Protein AF-A0A183Q471-F1 (afdb_monomer_lite)

Structure (mmCIF, N/CA/C/O backbone):
data_AF-A0A183Q471-F1
#
_entry.id   AF-A0A183Q471-F1
#
loop_
_atom_site.group_PDB
_atom_site.id
_atom_site.type_symbol
_atom_site.label_atom_id
_atom_site.label_alt_id
_atom_site.label_comp_id
_atom_site.label_asym_id
_atom_site.label_entity_id
_atom_site.label_seq_id
_atom_site.pdbx_PDB_ins_code
_atom_site.Cartn_x
_atom_site.Cartn_y
_atom_site.Cartn_z
_atom_site.occupancy
_atom_site.B_iso_or_equiv
_atom_site.auth_seq_id
_atom_site.auth_comp_id
_atom_site.auth_asym_id
_atom_site.auth_atom_id
_atom_site.pdbx_PDB_model_num
ATOM 1 N N . MET A 1 1 ? 25.960 -23.048 -25.133 1.00 40.88 1 MET A N 1
ATOM 2 C CA . MET A 1 1 ? 26.038 -22.706 -23.693 1.00 40.88 1 MET A CA 1
ATOM 3 C C . MET A 1 1 ? 24.816 -21.873 -23.334 1.00 40.88 1 MET A C 1
ATOM 5 O O . MET A 1 1 ? 24.806 -20.664 -23.533 1.00 40.88 1 MET A O 1
ATOM 9 N N . THR A 1 2 ? 23.753 -22.551 -22.912 1.00 46.44 2 THR A N 1
ATOM 10 C CA . THR A 1 2 ? 22.487 -21.980 -22.440 1.00 46.44 2 THR A CA 1
ATOM 11 C C . THR A 1 2 ? 22.724 -21.227 -21.133 1.00 46.44 2 THR A C 1
ATOM 13 O O . THR A 1 2 ? 23.249 -21.787 -20.177 1.00 46.44 2 THR A O 1
ATOM 16 N N . LYS A 1 3 ? 22.393 -19.934 -21.104 1.00 47.88 3 LYS A N 1
ATOM 17 C CA . LYS A 1 3 ? 22.325 -19.159 -19.862 1.00 47.88 3 LYS A CA 1
ATOM 18 C C . LYS A 1 3 ? 20.854 -18.952 -19.549 1.00 47.88 3 LYS A C 1
ATOM 20 O O . LYS A 1 3 ? 20.208 -18.122 -20.186 1.00 47.88 3 LYS A O 1
ATOM 25 N N . ASP A 1 4 ? 20.359 -19.745 -18.610 1.00 43.81 4 ASP A N 1
ATOM 26 C CA . ASP A 1 4 ? 19.033 -19.604 -18.026 1.00 43.81 4 ASP A CA 1
ATOM 27 C C . ASP A 1 4 ? 18.866 -18.195 -17.442 1.00 43.81 4 ASP A C 1
ATOM 29 O O . ASP A 1 4 ? 19.725 -17.688 -16.716 1.00 43.81 4 ASP A O 1
ATOM 33 N N . VAL A 1 5 ? 17.762 -17.542 -17.798 1.00 52.50 5 VAL A N 1
ATOM 34 C CA . VAL A 1 5 ? 17.333 -16.259 -17.235 1.00 52.50 5 VAL A CA 1
ATOM 35 C C . VAL A 1 5 ? 16.578 -16.565 -15.940 1.00 52.50 5 VAL A C 1
ATOM 37 O O . VAL A 1 5 ? 15.532 -17.210 -16.004 1.00 52.50 5 VAL A O 1
ATOM 40 N N . PRO A 1 6 ? 17.035 -16.119 -14.758 1.00 46.34 6 PRO A N 1
ATOM 41 C CA . PRO A 1 6 ? 16.271 -16.336 -13.542 1.00 46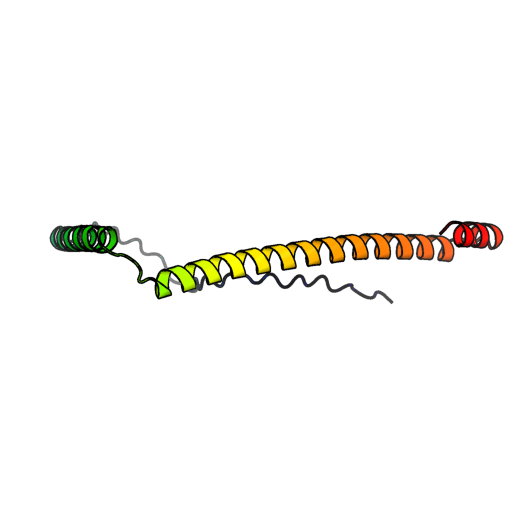.34 6 PRO A CA 1
ATOM 42 C C . PRO A 1 6 ? 15.146 -15.295 -13.456 1.00 46.34 6 PRO A C 1
ATOM 44 O O . PRO A 1 6 ? 15.329 -14.194 -12.938 1.00 46.34 6 PRO A O 1
ATOM 47 N N . THR A 1 7 ? 13.949 -15.648 -13.927 1.00 49.47 7 THR A N 1
ATOM 48 C CA . THR A 1 7 ? 12.710 -14.954 -13.553 1.00 49.47 7 THR A CA 1
ATOM 49 C C . THR A 1 7 ? 12.401 -15.257 -12.089 1.00 49.47 7 THR A C 1
ATOM 51 O O . THR A 1 7 ? 11.703 -16.218 -11.774 1.00 49.47 7 THR A O 1
ATOM 54 N N . THR A 1 8 ? 12.928 -14.447 -11.168 1.00 42.84 8 THR A N 1
ATOM 55 C CA . THR A 1 8 ? 12.509 -14.480 -9.758 1.00 42.84 8 THR A CA 1
ATOM 56 C C . THR A 1 8 ? 11.850 -13.157 -9.388 1.00 42.84 8 THR A C 1
ATOM 58 O O . THR A 1 8 ? 12.415 -12.280 -8.739 1.00 42.84 8 THR A O 1
ATOM 61 N N . THR A 1 9 ? 10.595 -12.997 -9.801 1.00 44.12 9 THR A N 1
ATOM 62 C CA . THR A 1 9 ? 9.702 -12.050 -9.138 1.00 44.12 9 THR A CA 1
ATOM 63 C C . THR A 1 9 ? 9.504 -12.564 -7.714 1.00 44.12 9 THR A C 1
ATOM 65 O O . THR A 1 9 ? 8.750 -13.509 -7.490 1.00 44.12 9 THR A O 1
ATOM 68 N N . LYS A 1 10 ? 10.203 -11.979 -6.733 1.00 42.19 10 LYS A N 1
ATOM 69 C CA . LYS A 1 10 ? 9.912 -12.223 -5.314 1.00 42.19 10 LYS A CA 1
ATOM 70 C C . LYS A 1 10 ? 8.533 -11.645 -4.997 1.00 42.19 10 LYS A C 1
ATOM 72 O O . LYS A 1 10 ? 8.406 -10.509 -4.546 1.00 42.19 10 LYS A O 1
ATOM 77 N N . SER A 1 11 ? 7.496 -12.440 -5.240 1.00 42.66 11 SER A N 1
ATOM 78 C CA . SER A 1 11 ? 6.188 -12.253 -4.630 1.00 42.66 11 SER A CA 1
ATOM 79 C C . SER A 1 11 ? 6.387 -12.323 -3.117 1.00 42.66 11 SER A C 1
ATOM 81 O O . SER A 1 11 ? 6.785 -13.359 -2.584 1.00 42.66 11 SER A O 1
ATOM 83 N N . LYS A 1 12 ? 6.166 -11.212 -2.406 1.00 45.31 12 LYS A N 1
ATOM 84 C CA . LYS A 1 12 ? 5.930 -11.271 -0.961 1.00 45.31 12 LYS A CA 1
ATOM 85 C C . LYS A 1 12 ? 4.559 -11.914 -0.778 1.00 45.31 12 LYS A C 1
ATOM 87 O O . LYS A 1 12 ? 3.548 -11.224 -0.690 1.00 45.31 12 LYS A O 1
ATOM 92 N N . SER A 1 13 ? 4.542 -13.241 -0.772 1.00 39.38 13 SER A N 1
ATOM 93 C CA . SER A 1 13 ? 3.421 -14.030 -0.287 1.00 39.38 13 SER A CA 1
ATOM 94 C C . SER A 1 13 ? 3.085 -13.552 1.123 1.00 39.38 13 SER A C 1
ATOM 96 O O . SER A 1 13 ? 3.941 -13.577 2.012 1.00 39.38 13 SER A O 1
ATOM 98 N N . PHE A 1 14 ? 1.851 -13.091 1.328 1.00 42.44 14 PHE A N 1
ATOM 99 C CA . PHE A 1 14 ? 1.286 -12.987 2.667 1.00 42.44 14 PHE A CA 1
ATOM 100 C C . PHE A 1 14 ? 1.429 -14.362 3.324 1.00 42.44 14 PHE A C 1
ATOM 102 O O . PHE A 1 14 ? 0.854 -15.340 2.854 1.00 42.44 14 PHE A O 1
ATOM 109 N N . SER A 1 15 ? 2.232 -14.448 4.383 1.00 37.47 15 SER A N 1
ATOM 110 C CA . SER A 1 15 ? 2.315 -15.647 5.209 1.00 37.47 15 SER A CA 1
ATOM 111 C C . SER A 1 15 ? 1.050 -15.721 6.058 1.00 37.47 15 SER A C 1
ATOM 113 O O . SER A 1 15 ? 1.042 -15.307 7.214 1.00 37.47 15 SER A O 1
ATOM 115 N N . THR A 1 16 ? -0.037 -16.243 5.496 1.00 43.66 16 THR A N 1
ATOM 116 C CA . THR A 1 16 ? -1.013 -16.970 6.307 1.00 43.66 16 THR A CA 1
ATOM 117 C C . THR A 1 16 ? -0.315 -18.232 6.778 1.00 43.66 16 THR A C 1
ATOM 119 O O . THR A 1 16 ? -0.158 -19.181 6.013 1.00 43.66 16 THR A O 1
ATOM 122 N N . SER A 1 17 ? 0.156 -18.234 8.021 1.00 36.62 17 SER A N 1
ATOM 123 C CA . SER A 1 17 ? 0.580 -19.455 8.696 1.00 36.62 17 SER A CA 1
ATOM 124 C C . SER A 1 17 ? -0.656 -20.331 8.920 1.00 36.62 17 SER A C 1
ATOM 126 O O . SER A 1 17 ? -1.273 -20.293 9.981 1.00 36.62 17 SER A O 1
ATOM 128 N N . LEU A 1 18 ? -1.052 -21.074 7.887 1.00 45.31 18 LEU A N 1
ATOM 129 C CA . LEU A 1 18 ? -1.879 -22.264 8.016 1.00 45.31 18 LEU A CA 1
ATOM 130 C C . LEU A 1 18 ? -0.928 -23.399 8.380 1.00 45.31 18 LEU A C 1
ATOM 132 O O . LEU A 1 18 ? -0.082 -23.808 7.585 1.00 45.31 18 LEU A O 1
ATOM 136 N N . THR A 1 19 ? -1.024 -23.859 9.619 1.00 43.03 19 THR A N 1
ATOM 137 C CA . THR A 1 19 ? -0.326 -25.045 10.098 1.00 43.03 19 THR A CA 1
ATOM 138 C C . THR A 1 19 ? -0.779 -26.246 9.263 1.00 43.03 19 THR A C 1
ATOM 140 O O . THR A 1 19 ? -1.915 -26.698 9.361 1.00 43.03 19 THR A O 1
ATOM 143 N N . SER A 1 20 ? 0.102 -26.759 8.403 1.00 41.94 20 SER A N 1
ATOM 144 C CA . SER A 1 20 ? -0.126 -28.031 7.712 1.00 41.94 20 SER A CA 1
ATOM 145 C C . SER A 1 20 ? 0.170 -29.162 8.691 1.00 41.94 20 SER A C 1
ATOM 147 O O . SER A 1 20 ? 1.332 -29.443 8.976 1.00 41.94 20 SER A O 1
ATOM 149 N N . SER A 1 21 ? -0.878 -29.773 9.247 1.00 40.81 21 SER A N 1
ATOM 150 C CA . SER A 1 21 ? -0.753 -31.017 10.009 1.00 40.81 21 SER A CA 1
ATOM 151 C C . SER A 1 21 ? -0.854 -32.209 9.057 1.00 40.81 21 SER A C 1
ATOM 153 O O . SER A 1 21 ? -1.750 -32.275 8.216 1.00 40.81 21 SER A O 1
ATOM 155 N N . ASN A 1 22 ? 0.112 -33.116 9.172 1.00 50.00 22 ASN A N 1
ATOM 156 C CA . ASN A 1 22 ? 0.261 -34.332 8.381 1.00 50.00 22 ASN A CA 1
ATOM 157 C C . ASN A 1 22 ? -0.888 -35.310 8.690 1.00 50.00 22 ASN A C 1
ATOM 159 O O . ASN A 1 22 ? -0.922 -35.910 9.763 1.00 50.00 22 ASN A O 1
ATOM 163 N N . ASN A 1 23 ? -1.833 -35.463 7.761 1.00 57.81 23 ASN A N 1
ATOM 164 C CA . ASN A 1 23 ? -2.948 -36.401 7.886 1.00 57.81 23 ASN A CA 1
ATOM 165 C C . ASN A 1 23 ? -2.497 -37.827 7.549 1.00 57.81 23 ASN A C 1
ATOM 167 O O . ASN A 1 23 ? -2.685 -38.285 6.430 1.00 57.81 23 ASN A O 1
ATOM 171 N N . ASN A 1 24 ? -1.963 -38.539 8.539 1.00 55.94 24 ASN A N 1
ATOM 172 C CA . ASN A 1 24 ? -1.942 -40.002 8.551 1.00 55.94 24 ASN A CA 1
ATOM 173 C C . ASN A 1 24 ? -2.453 -40.480 9.911 1.00 55.94 24 ASN A C 1
ATOM 175 O O . ASN A 1 24 ? -1.691 -40.784 10.822 1.00 55.94 24 ASN A O 1
ATOM 179 N N . GLY A 1 25 ? -3.776 -40.488 10.049 1.00 44.69 25 GLY A N 1
ATOM 180 C CA . GLY A 1 25 ? -4.458 -40.899 11.267 1.00 44.69 25 GLY A CA 1
ATOM 181 C C . GLY A 1 25 ? -5.963 -40.901 11.063 1.00 44.69 25 GLY A C 1
ATOM 182 O O . GLY A 1 25 ? -6.625 -39.925 11.382 1.00 44.69 25 GLY A O 1
ATOM 183 N N . ASN A 1 26 ? -6.459 -41.982 10.459 1.00 45.94 26 ASN A N 1
ATOM 184 C CA . ASN A 1 26 ? -7.801 -42.549 10.610 1.00 45.94 26 ASN A CA 1
ATOM 185 C C . ASN A 1 26 ? -8.888 -41.579 11.135 1.00 45.94 26 ASN A C 1
ATOM 187 O O . ASN A 1 26 ? -9.056 -41.413 12.344 1.00 45.94 26 ASN A O 1
ATOM 191 N N . LEU A 1 27 ? -9.647 -40.965 10.220 1.00 46.00 27 LEU A N 1
ATOM 192 C CA . LEU A 1 27 ? -10.792 -40.118 10.553 1.00 46.00 27 LEU A CA 1
ATOM 193 C C . LEU A 1 27 ? -11.950 -40.994 11.054 1.00 46.00 27 LEU A C 1
ATOM 195 O O . LEU A 1 27 ? -12.862 -41.348 10.309 1.00 46.00 27 LEU A O 1
ATOM 199 N N . HIS A 1 28 ? -11.911 -41.353 12.335 1.00 50.41 28 HIS A N 1
ATOM 200 C CA . HIS A 1 28 ? -13.076 -41.874 13.033 1.00 50.41 28 HIS A CA 1
ATOM 201 C C . HIS A 1 28 ? -14.061 -40.708 13.200 1.00 50.41 28 HIS A C 1
ATOM 203 O O . HIS A 1 28 ? -13.924 -39.886 14.106 1.00 50.41 28 HIS A O 1
ATOM 209 N N . ILE A 1 29 ? -15.026 -40.590 12.280 1.00 52.12 29 ILE A N 1
ATOM 210 C CA . ILE A 1 29 ? -16.131 -39.636 12.407 1.00 52.12 29 ILE A CA 1
ATOM 211 C C . ILE A 1 29 ? -17.026 -40.133 13.538 1.00 52.12 29 ILE A C 1
ATOM 213 O O . ILE A 1 29 ? -17.975 -40.889 13.342 1.00 52.12 29 ILE A O 1
ATOM 217 N N . HIS A 1 30 ? -16.702 -39.713 14.754 1.00 54.16 30 HIS A N 1
ATOM 218 C CA . HIS A 1 30 ? -17.630 -39.791 15.858 1.00 54.16 30 HIS A CA 1
ATOM 219 C C . HIS A 1 30 ? -18.650 -38.669 15.653 1.00 54.16 30 HIS A C 1
ATOM 221 O O . HIS A 1 30 ? -18.343 -37.494 15.858 1.00 54.16 30 HIS A O 1
ATOM 227 N N . ASN A 1 31 ? -19.846 -39.025 15.178 1.00 48.69 31 ASN A N 1
ATOM 228 C CA . ASN A 1 31 ? -20.987 -38.118 15.116 1.00 48.69 31 ASN A CA 1
ATOM 229 C C . ASN A 1 31 ? -21.453 -37.831 16.548 1.00 48.69 31 ASN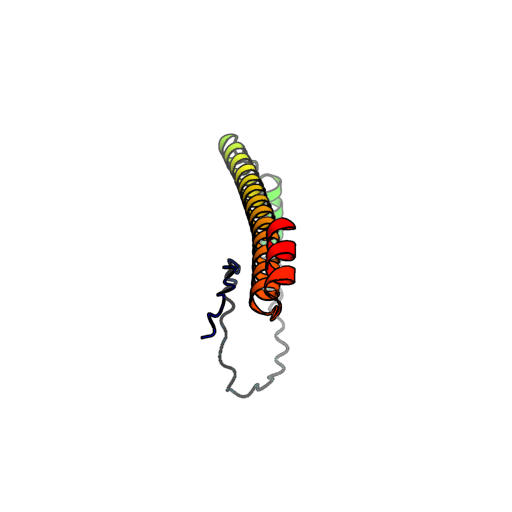 A C 1
ATOM 231 O O . ASN A 1 31 ? -22.402 -38.420 17.056 1.00 48.69 31 ASN A O 1
ATOM 235 N N . GLN A 1 32 ? -20.701 -36.970 17.223 1.00 51.44 32 GLN A N 1
ATOM 236 C CA . GLN A 1 32 ? -21.124 -36.362 18.461 1.00 51.44 32 GLN A CA 1
ATOM 237 C C . GLN A 1 32 ? -21.918 -35.129 18.089 1.00 51.44 32 GLN A C 1
ATOM 239 O O . GLN A 1 32 ? -21.352 -34.104 17.701 1.00 51.44 32 GLN A O 1
ATOM 244 N N . HIS A 1 33 ? -23.233 -35.241 18.228 1.00 50.66 33 HIS A N 1
ATOM 245 C CA . HIS A 1 33 ? -24.126 -34.102 18.320 1.00 50.66 33 HIS A CA 1
ATOM 246 C C . HIS A 1 33 ? -23.762 -33.313 19.593 1.00 50.66 33 HIS A C 1
ATOM 248 O O . HIS A 1 33 ? -24.420 -33.412 20.627 1.00 50.66 33 HIS A O 1
ATOM 254 N N . HIS A 1 34 ? -22.661 -32.557 19.531 1.00 51.69 34 HIS A N 1
ATOM 255 C CA . HIS A 1 34 ? -22.274 -31.592 20.548 1.00 51.69 34 HIS A CA 1
ATOM 256 C C . HIS A 1 34 ? -23.281 -30.451 20.469 1.00 51.69 34 HIS A C 1
ATOM 258 O O . HIS A 1 34 ? -23.089 -29.480 19.734 1.00 51.69 34 HIS A O 1
ATOM 264 N N . GLN A 1 35 ? -24.361 -30.557 21.239 1.00 56.09 35 GLN A N 1
ATOM 265 C CA . GLN A 1 35 ? -25.049 -29.362 21.697 1.00 56.09 35 GLN A CA 1
ATOM 266 C C . GLN A 1 35 ? -24.023 -28.594 22.526 1.00 56.09 35 GLN A C 1
ATOM 268 O O . GLN A 1 35 ? -23.772 -28.923 23.683 1.00 56.09 35 GLN A O 1
ATOM 273 N N . GLN A 1 36 ? -23.358 -27.619 21.904 1.00 58.72 36 GLN A N 1
ATOM 274 C CA . GLN A 1 36 ? -22.608 -26.624 22.656 1.00 58.72 36 GLN A CA 1
ATOM 275 C C . GLN A 1 36 ? -23.590 -26.045 23.685 1.00 58.72 36 GLN A C 1
ATOM 277 O O . GLN A 1 36 ? -24.703 -25.684 23.283 1.00 58.72 36 GLN A O 1
ATOM 282 N N . PRO A 1 37 ? -23.251 -26.017 24.988 1.00 62.31 37 PRO A N 1
ATOM 283 C CA . PRO A 1 37 ? -24.183 -25.564 26.010 1.00 62.31 37 PRO A CA 1
ATOM 284 C C . PRO A 1 37 ? -24.696 -24.184 25.615 1.00 62.31 37 PRO A C 1
ATOM 286 O O . PRO A 1 37 ? -23.896 -23.301 25.318 1.00 62.31 37 PRO A O 1
ATOM 289 N N . ILE A 1 38 ? -26.012 -23.985 25.583 1.00 63.28 38 ILE A N 1
ATOM 290 C CA . ILE A 1 38 ? -26.629 -22.713 25.167 1.00 63.28 38 ILE A CA 1
ATOM 291 C C . ILE A 1 38 ? -26.071 -21.532 25.996 1.00 63.28 38 ILE A C 1
ATOM 293 O O . ILE A 1 38 ? -25.998 -20.409 25.502 1.00 63.28 38 ILE A O 1
ATOM 297 N N . GLU A 1 39 ? -25.572 -21.800 27.208 1.00 64.81 39 GLU A N 1
ATOM 298 C CA . GLU A 1 39 ? -24.825 -20.861 28.059 1.00 64.81 39 GLU A CA 1
ATOM 299 C C . GLU A 1 39 ? -23.524 -20.306 27.448 1.00 64.81 39 GLU A C 1
ATOM 301 O O . GLU A 1 39 ? -23.185 -19.143 27.667 1.00 64.81 39 GLU A O 1
ATOM 306 N N . SER A 1 40 ? -22.784 -21.090 26.657 1.00 70.44 40 SER A N 1
ATOM 307 C CA . SER A 1 40 ? -21.583 -20.586 25.976 1.00 70.44 40 SER A CA 1
ATOM 308 C C . SER A 1 40 ? -21.956 -19.643 24.830 1.00 70.44 40 SER A C 1
ATOM 310 O O . SER A 1 40 ? -21.299 -18.621 24.615 1.00 70.44 40 SER A O 1
ATOM 312 N N . ALA A 1 41 ? -23.065 -19.935 24.144 1.00 78.50 41 ALA A N 1
ATOM 313 C CA . ALA A 1 41 ? -23.611 -19.079 23.102 1.00 78.50 41 ALA A CA 1
ATOM 314 C C . ALA A 1 41 ? -24.151 -17.764 23.684 1.00 78.50 41 ALA A C 1
ATOM 316 O O . ALA A 1 41 ? -23.885 -16.698 23.130 1.00 78.50 41 ALA A O 1
ATOM 317 N N . THR A 1 42 ? -24.848 -17.793 24.825 1.00 85.88 42 THR A N 1
ATOM 318 C CA . THR A 1 42 ? -25.324 -16.563 25.475 1.00 85.88 42 THR A CA 1
ATOM 319 C C . THR A 1 42 ? -24.169 -15.693 25.961 1.00 85.88 42 THR A C 1
ATOM 321 O O . THR A 1 42 ? -24.197 -14.488 25.710 1.00 85.88 42 THR A O 1
ATOM 324 N N . ALA A 1 43 ? -23.129 -16.254 26.583 1.00 89.00 43 ALA A N 1
ATOM 325 C CA . ALA A 1 43 ? -21.936 -15.491 26.965 1.00 89.00 43 ALA A CA 1
ATOM 326 C C . ALA A 1 43 ? -21.250 -14.839 25.748 1.00 89.00 43 ALA A C 1
ATOM 328 O O . ALA A 1 43 ? -20.857 -13.669 25.799 1.00 89.00 43 ALA A O 1
ATOM 329 N N . LEU A 1 44 ? -21.181 -15.559 24.623 1.00 90.62 44 LEU A N 1
ATOM 330 C CA . LEU A 1 44 ? -20.652 -15.035 23.366 1.00 90.62 44 LEU A CA 1
ATOM 331 C C . LEU A 1 44 ? -21.493 -13.866 22.832 1.00 90.62 44 LEU A C 1
ATOM 333 O O . LEU A 1 44 ? -20.930 -12.851 22.428 1.00 90.62 44 LEU A O 1
ATOM 337 N N . PHE A 1 45 ? -22.824 -13.958 22.874 1.00 93.06 45 PHE A N 1
ATOM 338 C CA . PHE A 1 45 ? -23.693 -12.857 22.448 1.00 93.06 45 PHE A CA 1
ATOM 339 C C . PHE A 1 45 ? -23.544 -11.617 23.330 1.00 93.06 45 PHE A C 1
ATOM 341 O O . PHE A 1 45 ? -23.434 -10.512 22.800 1.00 93.06 45 PHE A O 1
ATOM 348 N N . HIS A 1 46 ? -23.453 -11.780 24.652 1.00 94.19 46 HIS A N 1
ATOM 349 C CA . HIS A 1 46 ? -23.183 -10.658 25.558 1.00 94.19 46 HIS A CA 1
ATOM 350 C C . HIS A 1 46 ? -21.847 -9.984 25.235 1.00 94.19 46 HIS A C 1
ATOM 352 O O . HIS A 1 46 ? -21.765 -8.755 25.184 1.00 94.19 46 HIS A O 1
ATOM 358 N N . PHE A 1 47 ? -20.810 -10.775 24.955 1.00 93.50 47 PHE A N 1
ATOM 359 C CA . PHE A 1 47 ? -19.516 -10.247 24.545 1.00 93.50 47 PHE A CA 1
ATOM 360 C C . PHE A 1 47 ? -19.590 -9.500 23.206 1.00 93.50 47 PHE A C 1
ATOM 362 O O . PHE A 1 47 ? -19.072 -8.389 23.092 1.00 93.50 47 PHE A O 1
ATOM 369 N N . ILE A 1 48 ? -20.275 -10.062 22.208 1.00 95.00 48 ILE A N 1
ATOM 370 C CA . ILE A 1 48 ? -20.466 -9.425 20.900 1.00 95.00 48 ILE A CA 1
ATOM 371 C C . ILE A 1 48 ? -21.188 -8.083 21.055 1.00 95.00 48 ILE A C 1
ATOM 373 O O . ILE A 1 48 ? -20.710 -7.073 20.534 1.00 95.00 48 ILE A O 1
ATOM 377 N N . PHE A 1 49 ? -22.295 -8.039 21.803 1.00 95.69 49 PHE A N 1
ATOM 378 C CA . PHE A 1 49 ? -23.027 -6.794 22.041 1.00 95.69 49 PHE A CA 1
ATOM 379 C C . PHE A 1 49 ? -22.166 -5.760 22.765 1.00 95.69 49 PHE A C 1
ATOM 381 O O . PHE A 1 49 ? -22.100 -4.610 22.329 1.00 95.69 49 PHE A O 1
ATOM 388 N N . TYR A 1 50 ? -21.421 -6.178 23.789 1.00 95.94 50 TYR A N 1
ATOM 389 C CA . TYR A 1 50 ? -20.475 -5.307 24.478 1.00 95.94 50 TYR A CA 1
ATOM 390 C C . TYR A 1 50 ? -19.43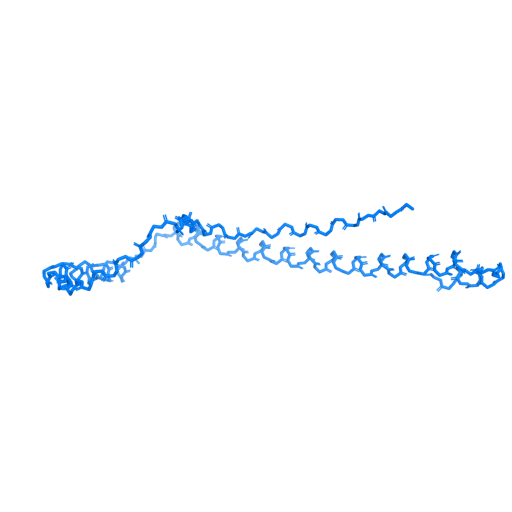0 -4.714 23.519 1.00 95.94 50 TYR A C 1
ATOM 392 O O . TYR A 1 50 ? -19.207 -3.501 23.512 1.00 95.94 50 TYR A O 1
ATOM 400 N N . VAL A 1 51 ? -18.805 -5.537 22.671 1.00 96.88 51 VAL A N 1
ATOM 401 C CA . VAL A 1 51 ? -17.803 -5.071 21.701 1.00 96.88 51 VAL A CA 1
ATOM 402 C C . VAL A 1 51 ? -18.421 -4.084 20.710 1.00 96.88 51 VAL A C 1
ATOM 404 O O . VAL A 1 51 ? -17.839 -3.023 20.481 1.00 96.88 51 VAL A O 1
ATOM 407 N N . ILE A 1 52 ? -19.608 -4.374 20.168 1.00 96.06 52 ILE A N 1
ATOM 408 C CA . ILE A 1 52 ? -20.318 -3.476 19.242 1.00 96.06 52 ILE A CA 1
ATOM 409 C C . ILE A 1 52 ? -20.575 -2.115 19.900 1.00 96.06 52 ILE A C 1
ATOM 411 O O . ILE A 1 52 ? -20.276 -1.070 19.313 1.00 96.06 52 ILE A O 1
ATOM 415 N N . GLU A 1 53 ? -21.077 -2.104 21.135 1.00 95.81 53 GLU A N 1
ATOM 416 C CA . GLU A 1 53 ? -21.334 -0.867 21.873 1.00 95.81 53 GLU A CA 1
ATOM 417 C C . GLU A 1 53 ? -20.062 -0.051 22.119 1.00 95.81 53 GLU A C 1
ATOM 419 O O . GLU A 1 53 ? -20.069 1.178 21.966 1.00 95.81 53 GLU A O 1
ATOM 424 N N . LYS A 1 54 ? -18.957 -0.716 22.480 1.00 96.19 54 LYS A N 1
ATOM 425 C CA . LYS A 1 54 ? -17.670 -0.052 22.716 1.00 96.19 54 LYS A CA 1
ATOM 426 C C . LYS A 1 54 ? -17.068 0.495 21.430 1.00 96.19 54 LYS A C 1
ATOM 428 O O . LYS A 1 54 ? -16.678 1.663 21.408 1.00 96.19 54 LYS A O 1
ATOM 433 N N . VAL A 1 55 ? -17.045 -0.292 20.355 1.00 95.12 55 VAL A N 1
ATOM 434 C CA . VAL A 1 55 ? -16.506 0.124 19.051 1.00 95.12 55 VAL A CA 1
ATOM 435 C C . VAL A 1 55 ? -17.278 1.320 18.503 1.00 95.12 55 VAL A C 1
ATOM 437 O O . VAL A 1 55 ? -16.666 2.273 18.028 1.00 95.12 55 VAL A O 1
ATOM 440 N N . ARG A 1 56 ? -18.609 1.347 18.651 1.00 93.38 56 ARG A N 1
ATOM 441 C CA . ARG A 1 56 ? -19.434 2.464 18.164 1.00 93.38 56 ARG A CA 1
ATOM 442 C C . ARG A 1 56 ? -19.125 3.797 18.856 1.00 93.38 56 ARG A C 1
ATOM 444 O O . ARG A 1 56 ? -19.313 4.856 18.261 1.00 93.38 56 ARG A O 1
ATOM 451 N N . ARG A 1 57 ? -18.654 3.764 20.107 1.00 93.69 57 ARG A N 1
ATOM 452 C CA . ARG A 1 57 ? -18.236 4.957 20.870 1.00 93.69 57 ARG A CA 1
ATOM 453 C C . ARG A 1 57 ? -16.746 5.265 20.727 1.00 93.69 57 ARG A C 1
ATOM 455 O O . ARG A 1 57 ? -16.311 6.350 21.115 1.00 93.69 57 ARG A O 1
ATOM 462 N N . PHE A 1 58 ? -15.964 4.340 20.181 1.00 92.50 58 PHE A N 1
ATOM 463 C CA . PHE A 1 58 ? -14.524 4.481 20.069 1.00 92.50 58 PHE A CA 1
ATOM 464 C C . PHE A 1 58 ? -14.168 5.572 19.052 1.00 92.50 58 PHE A C 1
ATOM 466 O O . PHE A 1 58 ? -14.436 5.464 17.856 1.00 92.50 58 PHE A O 1
ATOM 473 N N . ARG A 1 59 ? -13.548 6.655 19.529 1.00 92.19 59 ARG A N 1
ATOM 474 C CA . ARG A 1 59 ? -13.034 7.737 18.684 1.00 92.19 59 ARG A CA 1
ATOM 475 C C . ARG A 1 59 ? -11.525 7.791 18.822 1.00 92.19 59 ARG A C 1
ATOM 477 O O . ARG A 1 59 ? -11.002 7.948 19.920 1.00 92.19 59 ARG A O 1
ATOM 484 N N . LEU A 1 60 ? -10.832 7.710 17.690 1.00 91.75 60 LEU A N 1
ATOM 485 C CA . LEU A 1 60 ? -9.386 7.892 17.655 1.00 91.75 60 LE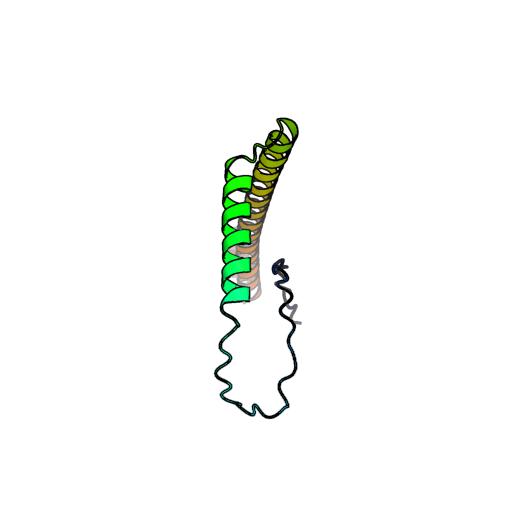U A CA 1
ATOM 486 C C . LEU A 1 60 ? -9.006 9.300 18.123 1.00 91.75 60 LEU A C 1
ATOM 488 O O . LEU A 1 60 ? -9.644 10.289 17.739 1.00 91.75 60 LEU A O 1
ATOM 492 N N . SER A 1 61 ? -7.915 9.376 18.886 1.00 95.56 61 SER A N 1
ATOM 493 C CA . SER A 1 61 ? -7.252 10.638 19.202 1.00 95.56 61 SER A CA 1
ATOM 494 C C . SER A 1 61 ? -6.784 11.340 17.922 1.00 95.56 61 SER A C 1
ATOM 496 O O . SER A 1 61 ? -6.648 10.722 16.860 1.00 95.56 61 SER A O 1
ATOM 498 N N . LYS A 1 62 ? -6.512 12.647 18.006 1.00 96.44 62 LYS A N 1
ATOM 499 C CA . LYS A 1 62 ? -5.976 13.424 16.875 1.00 96.44 62 LYS A CA 1
ATOM 500 C C . LYS A 1 62 ? -4.691 12.794 16.320 1.00 96.44 62 LYS A C 1
ATOM 502 O O . LYS A 1 62 ? -4.555 12.646 15.108 1.00 96.44 62 LYS A O 1
ATOM 507 N N . GLU A 1 63 ? -3.801 12.351 17.205 1.00 96.50 63 GLU A N 1
ATOM 508 C CA . GLU A 1 63 ? -2.567 11.650 16.837 1.00 96.50 63 GLU A CA 1
ATOM 509 C C . GLU A 1 63 ? -2.839 10.288 16.193 1.00 96.50 63 GLU A C 1
ATOM 511 O O . GLU A 1 63 ? -2.248 9.965 15.162 1.00 96.50 63 GLU A O 1
ATOM 516 N N . GLY A 1 64 ? -3.780 9.509 16.739 1.00 96.56 64 GLY A N 1
ATOM 517 C CA . GLY A 1 64 ? -4.177 8.215 16.179 1.00 96.56 64 GLY A CA 1
ATOM 518 C C . GLY A 1 64 ? -4.755 8.341 14.769 1.00 96.56 64 GLY A C 1
ATOM 519 O O . GLY A 1 64 ? -4.414 7.555 13.880 1.00 96.56 64 GLY A O 1
ATOM 520 N N . LYS A 1 65 ? -5.562 9.381 14.527 1.00 96.12 65 LYS A N 1
ATOM 521 C CA . LYS A 1 65 ? -6.059 9.722 13.187 1.00 96.12 65 LYS A CA 1
ATOM 522 C C . LYS A 1 65 ? -4.916 10.086 12.243 1.00 96.12 65 LYS A C 1
ATOM 524 O O . LYS A 1 65 ? -4.816 9.495 11.173 1.00 96.12 65 LYS A O 1
ATOM 529 N N . ALA A 1 66 ? -4.023 10.989 12.651 1.00 97.00 66 ALA A N 1
ATOM 530 C CA . ALA A 1 66 ? -2.890 11.418 11.827 1.00 97.00 66 ALA A CA 1
ATOM 531 C C . ALA A 1 66 ? -1.937 10.258 11.480 1.00 97.00 66 ALA A C 1
ATOM 533 O O . ALA A 1 66 ? -1.456 10.156 10.351 1.00 97.00 66 ALA A O 1
ATOM 534 N N . LYS A 1 67 ? -1.689 9.347 12.428 1.00 97.44 67 LYS A N 1
ATOM 535 C CA . LYS A 1 67 ? -0.879 8.143 12.200 1.00 97.44 67 LYS A CA 1
ATOM 536 C C . LYS A 1 67 ? -1.543 7.198 11.199 1.00 97.44 67 LYS A C 1
ATOM 538 O O . LYS A 1 67 ? -0.869 6.712 10.293 1.00 97.44 67 LYS A O 1
ATOM 543 N N . SER A 1 68 ? -2.847 6.969 11.346 1.00 96.88 68 SER A N 1
ATOM 544 C CA . SER A 1 68 ? -3.623 6.111 10.443 1.00 96.88 68 SER A CA 1
ATOM 545 C C . SER A 1 68 ? -3.661 6.681 9.024 1.00 96.88 68 SER A C 1
ATOM 547 O O . SER A 1 68 ? -3.448 5.950 8.060 1.00 96.88 68 SER A O 1
ATOM 549 N N . GLU A 1 69 ? -3.837 7.998 8.900 1.00 96.56 69 GLU A N 1
ATOM 550 C CA . GLU A 1 69 ? -3.776 8.726 7.631 1.00 96.56 69 GLU A CA 1
ATOM 551 C C . GLU A 1 69 ? -2.417 8.563 6.950 1.00 96.56 69 GLU A C 1
ATOM 553 O O . GLU A 1 69 ? -2.323 8.108 5.812 1.00 96.56 69 GLU A O 1
ATOM 558 N N . ARG A 1 70 ? -1.339 8.842 7.689 1.00 97.31 70 ARG A N 1
ATOM 559 C CA . ARG A 1 70 ? 0.028 8.700 7.186 1.00 97.31 70 ARG A CA 1
ATOM 560 C C . ARG A 1 70 ? 0.327 7.264 6.759 1.00 97.31 70 ARG A C 1
ATOM 562 O O . ARG A 1 70 ? 1.020 7.059 5.767 1.00 97.31 70 ARG A O 1
ATOM 569 N N . ASN A 1 71 ? -0.170 6.271 7.493 1.00 97.31 71 ASN A N 1
ATOM 570 C CA . ASN A 1 71 ? 0.003 4.870 7.124 1.00 97.31 71 ASN A CA 1
ATOM 571 C C . ASN A 1 71 ? -0.742 4.527 5.828 1.00 97.31 71 ASN A C 1
ATOM 573 O O . ASN A 1 71 ? -0.173 3.872 4.957 1.00 97.31 71 ASN A O 1
ATOM 577 N N . ARG A 1 72 ? -1.977 5.021 5.671 1.00 97.19 72 ARG A N 1
ATOM 578 C CA . ARG A 1 72 ? -2.759 4.843 4.443 1.00 97.19 72 ARG A CA 1
ATOM 579 C C . ARG A 1 72 ? -2.052 5.463 3.238 1.00 97.19 72 ARG A C 1
ATOM 581 O O . ARG A 1 72 ? -1.890 4.786 2.226 1.00 97.19 72 ARG A O 1
ATOM 588 N N . GLN A 1 73 ? -1.552 6.691 3.381 1.00 97.50 73 GLN A N 1
ATOM 589 C CA . GLN A 1 73 ? -0.797 7.362 2.324 1.00 97.50 73 GLN A CA 1
ATOM 590 C C . GLN A 1 73 ? 0.483 6.597 1.966 1.00 97.50 73 GLN A C 1
ATOM 592 O O . GLN A 1 73 ? 0.740 6.326 0.799 1.00 97.50 73 GLN A O 1
ATOM 597 N N . ARG A 1 74 ? 1.256 6.155 2.966 1.00 97.31 74 ARG A N 1
ATOM 598 C CA . ARG A 1 74 ? 2.481 5.369 2.739 1.00 97.31 74 ARG A CA 1
ATOM 599 C C . ARG A 1 74 ? 2.216 4.058 2.004 1.00 97.31 74 ARG A C 1
ATOM 601 O O . ARG A 1 74 ? 3.006 3.688 1.136 1.00 97.31 74 ARG A O 1
ATOM 608 N N . ALA A 1 75 ? 1.141 3.351 2.353 1.00 97.44 75 ALA A N 1
ATOM 609 C CA . ALA A 1 75 ? 0.758 2.114 1.680 1.00 97.44 75 ALA A CA 1
ATOM 610 C C . ALA A 1 75 ? 0.421 2.373 0.205 1.00 97.44 75 ALA A C 1
ATOM 612 O O . ALA A 1 75 ? 0.921 1.673 -0.675 1.00 97.44 75 ALA A O 1
ATOM 613 N N . HIS A 1 76 ? -0.352 3.427 -0.060 1.00 96.44 76 HIS A N 1
ATOM 614 C CA . HIS A 1 76 ? -0.696 3.848 -1.412 1.00 96.44 76 HIS A CA 1
ATOM 615 C C . HIS A 1 76 ? 0.541 4.248 -2.233 1.00 96.44 76 HIS A C 1
ATOM 617 O O . HIS A 1 76 ? 0.751 3.734 -3.331 1.00 96.44 76 HIS A O 1
ATOM 623 N N . ASP A 1 77 ? 1.420 5.085 -1.681 1.00 96.50 77 ASP A N 1
ATOM 624 C CA . ASP A 1 77 ? 2.637 5.533 -2.366 1.00 96.50 77 ASP A CA 1
ATOM 625 C C . ASP A 1 77 ? 3.587 4.366 -2.663 1.00 96.50 77 ASP A C 1
ATOM 627 O O . ASP A 1 77 ? 4.214 4.311 -3.722 1.00 96.50 77 ASP A O 1
ATOM 631 N N . SER A 1 78 ? 3.687 3.407 -1.738 1.00 95.75 78 SER A N 1
ATOM 632 C CA . SER A 1 78 ? 4.493 2.196 -1.929 1.00 95.75 78 SER A CA 1
ATOM 633 C C . SER A 1 78 ? 3.938 1.334 -3.060 1.00 95.75 78 SER A C 1
ATOM 635 O O . SER A 1 78 ? 4.704 0.834 -3.883 1.00 95.75 78 SER A O 1
ATOM 637 N N . HIS A 1 79 ? 2.612 1.200 -3.134 1.00 94.38 79 HIS A N 1
ATOM 638 C CA . HIS A 1 79 ? 1.948 0.486 -4.217 1.00 94.38 79 HIS A CA 1
ATOM 639 C C . HIS A 1 79 ? 2.185 1.161 -5.575 1.00 94.38 79 HIS A C 1
ATOM 641 O O . HIS A 1 79 ? 2.573 0.494 -6.533 1.00 94.38 79 HIS A O 1
ATOM 647 N N . LEU A 1 80 ? 2.036 2.487 -5.652 1.00 96.81 80 LEU A N 1
ATOM 648 C CA . LEU A 1 80 ? 2.291 3.245 -6.879 1.00 96.81 80 LEU A CA 1
ATOM 649 C C . LEU A 1 80 ? 3.740 3.116 -7.355 1.00 96.81 80 LEU A C 1
ATOM 651 O O . LEU A 1 80 ? 3.974 2.847 -8.533 1.00 96.81 80 LEU A O 1
ATOM 655 N N . LYS A 1 81 ? 4.712 3.263 -6.447 1.00 96.44 81 LYS A N 1
ATOM 656 C CA . LYS A 1 81 ? 6.139 3.098 -6.767 1.00 96.44 81 LYS A CA 1
ATOM 657 C C . LYS A 1 81 ? 6.439 1.701 -7.297 1.00 96.44 81 LYS A C 1
ATOM 659 O O . LYS A 1 81 ? 7.123 1.573 -8.311 1.00 96.44 81 LYS A O 1
ATOM 664 N N . LEU A 1 82 ? 5.893 0.670 -6.650 1.00 94.69 82 LEU A N 1
ATOM 665 C CA . LEU A 1 82 ? 6.037 -0.712 -7.099 1.00 94.69 82 LEU A CA 1
ATOM 666 C C . LEU A 1 82 ? 5.469 -0.898 -8.512 1.00 94.69 82 LEU A C 1
ATOM 668 O O . LEU A 1 82 ? 6.154 -1.432 -9.380 1.00 94.69 82 LEU A O 1
ATOM 672 N N . MET A 1 83 ? 4.257 -0.398 -8.764 1.00 96.06 83 MET A N 1
ATOM 673 C CA . MET A 1 83 ? 3.612 -0.485 -10.077 1.00 96.06 83 MET A CA 1
ATOM 674 C C . MET A 1 83 ? 4.401 0.242 -11.167 1.00 96.06 83 MET A C 1
ATOM 676 O O . MET A 1 83 ? 4.540 -0.270 -12.277 1.00 96.06 83 MET A O 1
ATOM 680 N N . HIS A 1 84 ? 4.942 1.427 -10.873 1.00 96.12 84 HIS A N 1
ATOM 681 C CA . HIS A 1 84 ? 5.798 2.143 -11.817 1.00 96.12 84 HIS A CA 1
ATOM 682 C C . HIS A 1 84 ? 7.077 1.374 -12.131 1.00 96.12 84 HIS A C 1
ATOM 684 O O . HIS A 1 84 ? 7.385 1.189 -13.307 1.00 96.12 84 HIS A O 1
ATOM 690 N N . SER A 1 85 ? 7.772 0.877 -11.107 1.00 95.25 85 SER A N 1
ATOM 691 C CA . SER A 1 85 ? 8.980 0.071 -11.294 1.00 95.25 85 SER A CA 1
ATOM 692 C C . SER A 1 85 ? 8.695 -1.156 -12.152 1.00 95.25 85 SER A C 1
ATOM 694 O O . SER A 1 85 ? 9.399 -1.394 -13.126 1.00 95.25 85 SER A O 1
ATOM 696 N N . GLN A 1 86 ? 7.614 -1.883 -11.863 1.00 94.44 86 GLN A N 1
ATOM 697 C CA . GLN A 1 86 ? 7.238 -3.079 -12.614 1.00 94.44 86 GLN A CA 1
ATOM 698 C C . GLN A 1 86 ? 6.927 -2.761 -14.084 1.00 94.44 86 GLN A C 1
ATOM 700 O O . GLN A 1 86 ? 7.325 -3.496 -14.987 1.00 94.44 86 GLN A O 1
ATOM 705 N N . ARG A 1 87 ? 6.236 -1.646 -14.357 1.00 93.56 87 ARG A N 1
ATOM 706 C CA . ARG A 1 87 ? 5.956 -1.210 -15.735 1.00 93.56 87 ARG A CA 1
ATOM 707 C C . ARG A 1 87 ? 7.224 -0.813 -16.481 1.00 93.56 87 ARG A C 1
ATOM 709 O O . ARG A 1 87 ? 7.361 -1.155 -17.656 1.00 93.56 87 ARG A O 1
ATOM 716 N N . GLN A 1 88 ? 8.123 -0.086 -15.823 1.00 95.31 88 GLN A N 1
ATOM 717 C CA . GLN A 1 88 ? 9.401 0.321 -16.401 1.00 95.31 88 GLN A CA 1
ATOM 718 C C . GLN A 1 88 ? 10.273 -0.899 -16.697 1.00 95.31 88 GLN A C 1
ATOM 720 O O . GLN A 1 88 ? 10.765 -1.027 -17.814 1.00 95.31 88 GLN A O 1
ATOM 725 N N . GLU A 1 89 ? 10.380 -1.829 -15.751 1.00 91.31 89 GLU A N 1
ATOM 726 C CA . GLU A 1 89 ? 11.079 -3.103 -15.917 1.00 91.31 89 GLU A CA 1
ATOM 727 C C . GLU A 1 89 ? 10.499 -3.909 -17.086 1.00 91.31 89 GLU A C 1
ATOM 729 O O . GLU A 1 89 ? 11.236 -4.298 -17.986 1.00 91.31 89 GLU A O 1
ATOM 734 N N . ALA A 1 90 ? 9.174 -4.062 -17.170 1.00 91.00 90 ALA A N 1
ATOM 735 C CA . ALA A 1 90 ? 8.527 -4.760 -18.282 1.00 91.00 90 ALA A CA 1
ATOM 736 C C . ALA A 1 90 ? 8.732 -4.058 -19.639 1.00 91.00 90 ALA A C 1
ATOM 738 O O . ALA A 1 90 ? 8.825 -4.705 -20.684 1.00 91.00 90 ALA A O 1
ATOM 739 N N . ALA A 1 91 ? 8.781 -2.724 -19.670 1.00 93.56 91 ALA A N 1
ATOM 740 C CA . ALA A 1 91 ? 9.095 -1.979 -20.888 1.00 93.56 91 ALA A CA 1
ATOM 741 C C . ALA A 1 91 ? 10.560 -2.167 -21.311 1.00 93.56 91 ALA A C 1
ATOM 743 O O . ALA A 1 91 ? 10.822 -2.380 -22.495 1.00 93.56 91 ALA A O 1
ATOM 744 N N . GLN A 1 92 ? 11.494 -2.130 -20.359 1.00 93.88 92 GLN A N 1
ATOM 745 C CA . GLN A 1 92 ? 12.917 -2.361 -20.609 1.00 93.88 92 GLN A CA 1
ATOM 746 C C . GLN A 1 92 ? 13.185 -3.799 -21.050 1.00 93.88 92 GLN A C 1
ATOM 748 O O . GLN A 1 92 ? 13.881 -3.999 -22.040 1.00 93.88 92 GLN A O 1
ATOM 753 N N . ASN A 1 93 ? 12.561 -4.787 -20.407 1.00 91.75 93 ASN A N 1
ATOM 754 C CA . ASN A 1 93 ? 12.694 -6.188 -20.792 1.00 91.75 93 ASN A CA 1
ATOM 755 C C . ASN A 1 93 ? 12.221 -6.415 -22.236 1.00 91.75 93 ASN A C 1
ATOM 757 O O . ASN A 1 93 ? 12.957 -6.974 -23.042 1.00 91.75 93 ASN A O 1
ATOM 761 N N . ARG A 1 94 ? 11.065 -5.851 -22.620 1.00 91.56 94 ARG A N 1
ATOM 762 C CA . ARG A 1 94 ? 10.571 -5.910 -24.009 1.00 91.56 94 ARG A CA 1
ATOM 763 C C . ARG A 1 94 ? 11.514 -5.247 -25.016 1.00 91.56 94 ARG A C 1
ATOM 765 O O . ARG A 1 94 ? 11.618 -5.709 -26.148 1.00 91.56 94 ARG A O 1
ATOM 772 N N . ARG A 1 95 ? 12.186 -4.153 -24.641 1.00 90.88 95 ARG A N 1
ATOM 773 C CA . ARG A 1 95 ? 13.205 -3.516 -25.495 1.00 90.88 95 ARG A CA 1
ATOM 774 C C . ARG A 1 95 ? 14.450 -4.394 -25.620 1.00 90.88 95 ARG A C 1
ATOM 776 O O . ARG A 1 95 ? 14.926 -4.599 -26.732 1.00 90.88 95 ARG A O 1
ATOM 783 N N . GLY A 1 96 ? 14.929 -4.944 -24.506 1.00 91.19 96 GLY A N 1
ATOM 784 C CA . GLY A 1 96 ? 16.071 -5.856 -24.474 1.00 91.19 96 GLY A CA 1
ATOM 785 C C . GLY A 1 96 ? 15.836 -7.121 -25.299 1.00 91.19 96 GLY A C 1
ATOM 786 O O . GLY A 1 96 ? 16.698 -7.502 -26.085 1.00 91.19 96 GLY A O 1
ATOM 787 N N . GLU A 1 97 ? 14.653 -7.727 -25.192 1.00 88.69 97 GLU A N 1
ATOM 788 C CA . GLU A 1 97 ? 14.255 -8.897 -25.984 1.00 88.69 97 GLU A CA 1
ATOM 789 C C . GLU A 1 97 ? 14.236 -8.597 -27.485 1.00 88.69 97 GLU A C 1
ATOM 791 O O . GLU A 1 97 ? 14.777 -9.378 -28.264 1.00 88.69 97 GLU A O 1
ATOM 796 N N . ARG A 1 98 ? 13.691 -7.443 -27.902 1.00 86.75 98 ARG A N 1
ATOM 797 C CA . ARG A 1 98 ? 13.704 -7.026 -29.316 1.00 86.75 98 ARG A CA 1
ATOM 798 C C . ARG A 1 98 ? 15.122 -6.873 -29.851 1.00 86.75 98 ARG A C 1
ATOM 800 O O . ARG A 1 98 ? 15.416 -7.372 -30.932 1.00 86.75 98 ARG A O 1
ATOM 807 N N . LEU A 1 99 ? 15.997 -6.219 -29.088 1.00 88.50 99 LEU A N 1
ATOM 808 C CA . LEU A 1 99 ? 17.384 -6.015 -29.494 1.00 88.50 99 LEU A CA 1
ATOM 809 C C . LEU A 1 99 ? 18.152 -7.341 -29.559 1.00 88.50 99 LEU A C 1
ATOM 811 O O . LEU A 1 99 ? 18.910 -7.578 -30.497 1.00 88.50 99 LEU A O 1
ATOM 815 N N . ARG A 1 100 ? 17.927 -8.233 -28.589 1.00 88.56 100 ARG A N 1
ATOM 816 C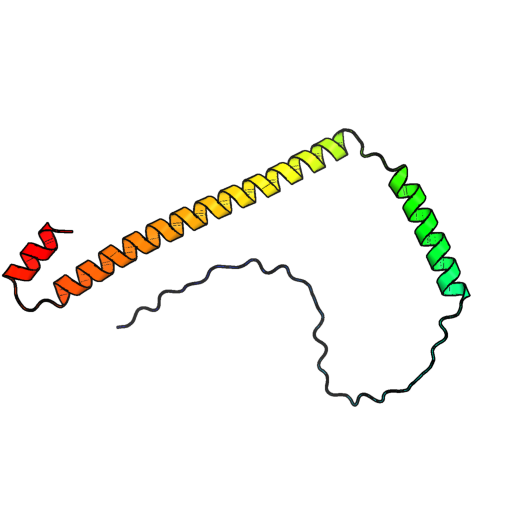 CA . ARG A 1 100 ? 18.549 -9.558 -28.563 1.00 88.56 100 ARG A CA 1
ATOM 817 C C . ARG A 1 100 ? 18.094 -10.415 -29.741 1.00 88.56 100 ARG A C 1
ATOM 819 O O . ARG A 1 100 ? 18.944 -10.991 -30.407 1.00 88.56 100 ARG A O 1
ATOM 826 N N . ALA A 1 101 ? 16.793 -10.443 -30.024 1.00 87.00 101 ALA A N 1
ATOM 827 C CA . ALA A 1 101 ? 16.239 -11.180 -31.155 1.00 87.00 101 ALA A CA 1
ATOM 828 C C . ALA A 1 101 ? 16.758 -10.643 -32.495 1.00 87.00 101 ALA A C 1
ATOM 830 O O . ALA A 1 101 ? 17.054 -11.415 -33.400 1.00 87.00 101 ALA A O 1
ATOM 831 N N . ALA A 1 102 ? 16.905 -9.325 -32.634 1.00 84.75 102 ALA A N 1
ATOM 832 C CA . ALA A 1 102 ? 17.446 -8.743 -33.853 1.00 84.75 102 ALA A CA 1
ATOM 833 C C . ALA A 1 102 ? 18.942 -9.041 -34.035 1.00 84.75 102 ALA A C 1
ATOM 835 O O . ALA A 1 102 ? 19.369 -9.395 -35.131 1.00 84.75 102 ALA A O 1
ATOM 836 N N . LYS A 1 103 ? 19.724 -8.996 -32.950 1.00 84.19 103 LYS A N 1
ATOM 837 C CA . LYS A 1 103 ? 21.131 -9.411 -32.967 1.00 84.19 103 LYS A CA 1
ATOM 838 C C . LYS A 1 103 ? 21.294 -10.899 -33.292 1.00 84.19 103 LYS A C 1
ATOM 840 O O . LYS A 1 103 ? 22.202 -11.262 -34.028 1.00 84.19 103 LYS A O 1
ATOM 845 N N . GLU A 1 104 ? 20.415 -11.751 -32.769 1.00 85.81 104 GLU A N 1
ATOM 846 C CA . GLU A 1 104 ? 20.394 -13.182 -33.089 1.00 85.81 104 GLU A CA 1
ATOM 847 C C . GLU A 1 104 ? 20.059 -13.428 -34.566 1.00 85.81 104 GLU A C 1
ATOM 849 O O . GLU A 1 104 ? 20.714 -14.247 -35.200 1.00 85.81 104 GLU A O 1
ATOM 854 N N . ARG A 1 105 ? 19.129 -12.658 -35.150 1.00 81.19 105 ARG A N 1
ATOM 855 C CA . ARG A 1 105 ? 18.832 -12.713 -36.593 1.00 81.19 105 ARG A CA 1
ATOM 856 C C . ARG A 1 105 ? 20.023 -12.320 -37.465 1.00 81.19 105 ARG A C 1
ATOM 858 O O . ARG A 1 105 ? 20.243 -12.966 -38.474 1.00 81.19 105 ARG A O 1
ATOM 865 N N . ILE A 1 106 ? 20.787 -11.298 -37.077 1.00 80.44 106 ILE A N 1
ATOM 866 C CA . ILE A 1 106 ? 22.006 -10.896 -37.801 1.00 80.44 106 ILE A CA 1
ATOM 867 C C . ILE A 1 106 ? 23.083 -11.976 -37.695 1.00 80.44 106 ILE A C 1
ATOM 869 O O . ILE A 1 106 ? 23.734 -12.290 -38.681 1.00 80.44 106 ILE A O 1
ATOM 873 N N . MET A 1 107 ? 23.260 -12.563 -36.508 1.00 79.31 107 MET A N 1
ATOM 874 C CA . MET A 1 107 ? 24.251 -13.618 -36.278 1.00 79.31 107 MET A CA 1
ATOM 875 C C . MET A 1 107 ? 23.908 -14.933 -36.994 1.00 79.31 107 MET A C 1
ATOM 877 O O . MET A 1 107 ? 24.809 -15.717 -37.272 1.00 79.31 107 MET A O 1
ATOM 881 N N . ALA A 1 108 ? 22.625 -15.179 -37.263 1.00 82.50 108 ALA A N 1
ATOM 882 C CA . ALA A 1 108 ? 22.140 -16.338 -38.006 1.00 82.50 108 ALA A CA 1
ATOM 883 C C . ALA A 1 108 ? 22.057 -16.108 -39.528 1.00 82.50 108 ALA A C 1
ATOM 885 O O . ALA A 1 108 ? 21.671 -17.025 -40.246 1.00 82.50 108 ALA A O 1
ATOM 886 N N . GLU A 1 109 ? 22.357 -14.903 -40.021 1.00 81.12 109 GLU A N 1
ATOM 887 C CA . GLU A 1 109 ? 22.351 -14.606 -41.455 1.00 81.12 109 GLU A CA 1
ATOM 888 C C . GLU A 1 109 ? 23.704 -14.990 -42.072 1.00 81.12 109 GLU A C 1
ATOM 890 O O . GLU A 1 109 ? 24.746 -14.456 -41.692 1.00 81.12 109 GLU A O 1
ATOM 895 N N . ASP A 1 110 ? 23.677 -15.899 -43.048 1.00 72.44 110 ASP A N 1
ATOM 896 C CA . ASP A 1 110 ? 24.879 -16.434 -43.704 1.00 72.44 110 ASP A CA 1
ATOM 897 C C . ASP A 1 110 ? 25.459 -15.483 -44.777 1.00 72.44 110 ASP A C 1
ATOM 899 O O . ASP A 1 110 ? 26.598 -15.649 -45.217 1.00 72.44 110 ASP A O 1
ATOM 903 N N . ASP A 1 111 ? 24.688 -14.475 -45.210 1.00 79.62 111 ASP A N 1
ATOM 904 C CA . ASP A 1 111 ? 25.072 -13.498 -46.237 1.00 79.62 111 ASP A CA 1
ATOM 905 C C . ASP A 1 111 ? 25.621 -12.189 -45.610 1.00 79.62 111 ASP A C 1
ATOM 907 O O . ASP A 1 111 ? 24.868 -11.422 -44.991 1.00 79.62 111 ASP A O 1
ATOM 911 N N . PRO A 1 112 ? 26.920 -11.870 -45.799 1.00 72.94 112 PRO A N 1
ATOM 912 C CA . PRO A 1 112 ? 27.581 -10.733 -45.155 1.00 72.94 112 PRO A CA 1
ATOM 913 C C . PRO A 1 112 ? 27.084 -9.360 -45.639 1.00 72.94 112 PRO A C 1
ATOM 915 O O . PRO A 1 112 ? 27.288 -8.348 -44.958 1.00 72.94 112 PRO A O 1
ATOM 918 N N . GLU A 1 113 ? 26.444 -9.274 -46.808 1.00 75.25 113 GLU A N 1
ATOM 919 C CA . GLU A 1 113 ? 25.838 -8.020 -47.269 1.00 75.25 113 GLU A CA 1
ATOM 920 C C . GLU A 1 113 ? 24.466 -7.787 -46.637 1.00 75.25 113 GLU A C 1
ATOM 922 O O . GLU A 1 113 ? 24.149 -6.663 -46.228 1.00 75.25 113 GLU A O 1
ATOM 927 N N . LYS A 1 114 ? 23.670 -8.848 -46.473 1.00 74.19 114 LYS A N 1
ATOM 928 C CA . LYS A 1 114 ? 22.372 -8.767 -45.789 1.00 74.19 114 LYS A CA 1
ATOM 929 C C . LYS A 1 114 ? 22.531 -8.502 -44.298 1.00 74.19 114 LYS A C 1
ATOM 931 O O . LYS A 1 114 ? 21.807 -7.658 -43.770 1.00 74.19 114 LYS A O 1
ATOM 936 N N . ALA A 1 115 ? 23.522 -9.115 -43.651 1.00 69.81 115 ALA A N 1
ATOM 937 C CA . ALA A 1 115 ? 23.862 -8.844 -42.256 1.00 69.81 115 ALA A CA 1
ATOM 938 C C . ALA A 1 115 ? 24.162 -7.350 -42.017 1.00 69.81 115 ALA A C 1
ATOM 940 O O . ALA A 1 115 ? 23.565 -6.735 -41.132 1.00 69.81 115 ALA A O 1
ATOM 941 N N . ARG A 1 116 ? 24.983 -6.719 -42.874 1.00 73.81 116 ARG A N 1
ATOM 942 C CA . ARG A 1 116 ? 25.285 -5.274 -42.784 1.00 73.81 116 ARG A CA 1
ATOM 943 C C . ARG A 1 116 ? 24.051 -4.388 -42.957 1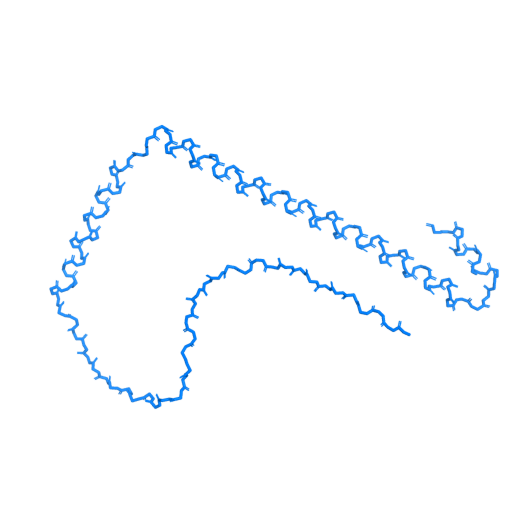.00 73.81 116 ARG A C 1
ATOM 945 O O . ARG A 1 116 ? 23.913 -3.381 -42.270 1.00 73.81 116 ARG A O 1
ATOM 952 N N . LYS A 1 117 ? 23.126 -4.750 -43.850 1.00 74.94 117 LYS A N 1
ATOM 953 C CA . LYS A 1 117 ? 21.874 -3.997 -44.037 1.00 74.94 117 LYS A CA 1
ATOM 954 C C . LYS A 1 117 ? 20.941 -4.107 -42.824 1.00 74.94 117 LYS A C 1
ATOM 956 O O . LYS A 1 117 ? 20.257 -3.139 -42.484 1.00 74.94 117 LYS A O 1
ATOM 961 N N . LEU A 1 118 ? 20.924 -5.269 -42.173 1.00 72.38 118 LEU A N 1
ATOM 962 C CA . LEU A 1 118 ? 20.164 -5.515 -40.947 1.00 72.38 118 LEU A CA 1
ATOM 963 C C . LEU A 1 118 ? 20.763 -4.777 -39.738 1.00 72.38 118 LEU A C 1
ATOM 965 O O . LEU A 1 118 ? 19.999 -4.258 -38.930 1.00 72.38 118 LEU A O 1
ATOM 969 N N . GLU A 1 119 ? 22.092 -4.650 -39.649 1.00 70.00 119 GLU A N 1
ATOM 970 C CA . GLU A 1 119 ? 22.769 -3.842 -38.618 1.00 70.00 119 GLU A CA 1
ATOM 971 C C . GLU A 1 119 ? 22.442 -2.346 -38.716 1.00 70.00 119 GLU A C 1
ATOM 973 O O . GLU A 1 119 ? 22.227 -1.703 -37.695 1.00 70.00 119 GLU A O 1
ATOM 978 N N . VAL A 1 120 ? 22.356 -1.791 -39.931 1.00 77.69 120 VAL A N 1
ATOM 979 C CA . VAL A 1 120 ? 22.025 -0.366 -40.155 1.00 77.69 120 VAL A CA 1
ATOM 980 C C . VAL A 1 120 ? 20.545 -0.053 -39.875 1.00 77.69 120 VAL A C 1
ATOM 982 O O . VAL A 1 120 ? 20.181 1.104 -39.679 1.00 77.69 120 VAL A O 1
ATOM 985 N N . SER A 1 121 ? 19.682 -1.073 -39.862 1.00 67.81 121 SER A N 1
ATOM 986 C CA . SER A 1 121 ? 18.229 -0.919 -39.689 1.00 67.81 121 SER A CA 1
ATOM 987 C C . SER A 1 121 ? 17.749 -1.099 -38.237 1.00 67.81 121 SER A C 1
ATOM 989 O O . SER A 1 121 ? 16.538 -1.061 -38.000 1.00 67.81 121 SER A O 1
ATOM 991 N N . LEU A 1 122 ? 18.667 -1.330 -37.290 1.00 65.31 122 LEU A N 1
ATOM 992 C CA . LEU A 1 122 ? 18.402 -1.515 -35.856 1.00 65.31 122 LEU A CA 1
ATOM 993 C C . LEU A 1 122 ? 18.610 -0.242 -35.037 1.00 65.31 122 LEU A C 1
ATOM 995 O O . LEU A 1 122 ? 17.837 -0.072 -34.064 1.00 65.31 122 LEU A O 1
#

Organism: NCBI:txid31246

Sequence (122 aa):
MTKDVPTTTKSKSFSTSLTSSNNNGNLHIHNQHHQQPIESATALFHFIFYVIEKVRRFRLSKEGKAKSERNRQRAHDSHLKLMHSQRQEAAQNRRGERLRAAKERIMAEDDPEKARKLEVSL

Radius of gyration: 30.93 Å; chains: 1; bounding box: 54×56×75 Å

pLDDT: mean 76.07, std 20.83, range [36.62, 97.5]

Foldseek 3Di:
DDDDDDPDPPDPPDPPPPPDDDPPDDPPPPPPPPPPPVVVVVVVVVVVVVVVVCVVPDDDDPVRVVVVVVVVVVVVVVVVVVVVVVVVVVVVVVVVVVVVVLVVVLVPDPDPVVSVVSVVVD

InterPro domains:
  IPR012879 PAT complex subunit CCDC47 [PF07946] (27-119)
  IPR012879 PAT complex subunit CCDC47 [PTHR12883] (36-119)

Secondary structure (DSSP, 8-state):
------------------------S------------HHHHHHHHHHHHHHHHHHHH----HHHHHHHHHHHHHHHHHHHHHHHHHHHHHHHHHHHHHHHHHHHHHHT---HHHHHHHHHT-